Protein AF-A0A974RZT7-F1 (afdb_monomer_lite)

Sequence (118 aa):
MKRIIGIVVIIIVILASWALFKTDPTEMDLLYISSTNFEGETLTTDGSFSSGAIKYSGYDYEIEGDTMYVTIKNRLFIGKSGDFSIEIKDDKLRHVKKVLLQGKETSDTYQIWPYLEE

Structure (mmCIF, N/CA/C/O backbone):
data_AF-A0A974RZT7-F1
#
_entry.id   AF-A0A974RZT7-F1
#
loop_
_atom_site.group_PDB
_atom_site.id
_atom_site.type_symbol
_atom_site.label_atom_id
_atom_site.label_alt_id
_atom_site.label_comp_id
_atom_site.label_asym_id
_atom_site.label_entity_id
_atom_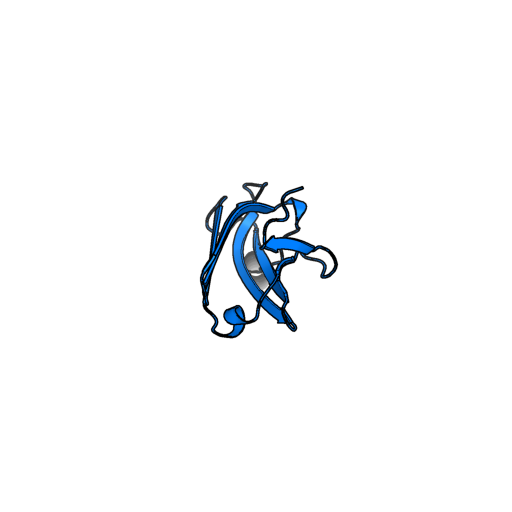site.label_seq_id
_atom_site.pdbx_PDB_ins_code
_atom_site.Cartn_x
_atom_site.Cartn_y
_atom_site.Cartn_z
_atom_site.occupancy
_atom_site.B_iso_or_equiv
_atom_site.auth_seq_id
_atom_site.auth_comp_id
_atom_site.auth_asym_id
_atom_site.auth_atom_id
_atom_site.pdbx_PDB_model_num
ATOM 1 N N . MET A 1 1 ? 18.172 -3.184 -46.986 1.00 63.16 1 MET A N 1
ATOM 2 C CA . MET A 1 1 ? 18.876 -2.800 -45.737 1.00 63.16 1 MET A CA 1
ATOM 3 C C . MET A 1 1 ? 18.213 -1.635 -45.005 1.00 63.16 1 MET A C 1
ATOM 5 O O . MET A 1 1 ? 17.703 -1.877 -43.924 1.00 63.16 1 MET A O 1
ATOM 9 N N . LYS A 1 2 ? 18.107 -0.418 -45.569 1.00 64.00 2 LYS A N 1
ATOM 10 C CA . LYS A 1 2 ? 17.516 0.750 -44.864 1.00 64.00 2 LYS A CA 1
ATOM 11 C C . LYS A 1 2 ? 16.084 0.532 -44.327 1.00 64.00 2 LYS A C 1
ATOM 13 O O . LYS A 1 2 ? 15.788 0.930 -43.210 1.00 64.00 2 LYS A O 1
ATOM 18 N N . ARG A 1 3 ? 15.223 -0.170 -45.080 1.00 74.12 3 ARG A N 1
ATOM 19 C CA . ARG A 1 3 ? 13.853 -0.525 -44.647 1.00 74.12 3 ARG A CA 1
ATOM 20 C C . ARG A 1 3 ? 13.820 -1.521 -43.478 1.00 74.12 3 ARG A C 1
ATOM 22 O O . ARG A 1 3 ? 12.951 -1.423 -42.629 1.00 74.12 3 ARG A O 1
ATOM 29 N N . ILE A 1 4 ? 14.787 -2.438 -43.419 1.00 81.50 4 ILE A N 1
ATOM 30 C CA . ILE A 1 4 ? 14.893 -3.445 -42.350 1.00 81.50 4 ILE A CA 1
ATOM 31 C C . ILE A 1 4 ? 15.360 -2.772 -41.056 1.00 81.50 4 ILE A C 1
ATOM 33 O O . ILE A 1 4 ? 14.777 -3.007 -40.008 1.00 81.50 4 ILE A O 1
ATOM 37 N N . ILE A 1 5 ? 16.339 -1.865 -41.144 1.00 83.38 5 ILE A N 1
ATOM 38 C CA . ILE A 1 5 ? 16.811 -1.075 -39.996 1.00 83.38 5 ILE A CA 1
ATOM 39 C C . ILE A 1 5 ? 15.665 -0.232 -39.417 1.00 83.38 5 ILE A C 1
ATOM 41 O O . ILE A 1 5 ? 15.466 -0.232 -38.208 1.00 83.38 5 ILE A O 1
ATOM 45 N N . GLY A 1 6 ? 14.863 0.418 -40.270 1.00 84.56 6 GLY A N 1
ATOM 46 C CA . GLY A 1 6 ? 13.691 1.178 -39.820 1.00 84.56 6 GLY A CA 1
ATO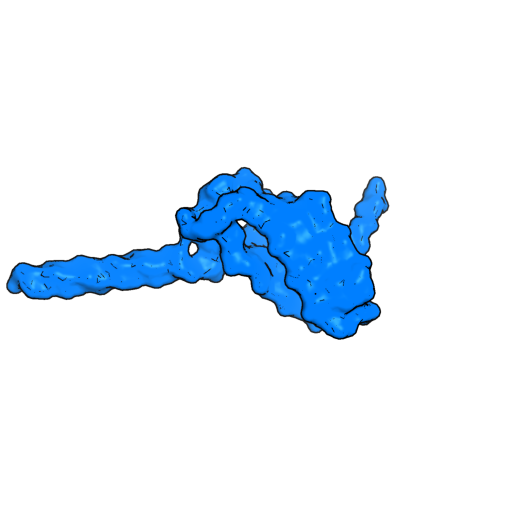M 47 C C . GLY A 1 6 ? 12.664 0.321 -39.069 1.00 84.56 6 GLY A C 1
ATOM 48 O O . GLY A 1 6 ? 12.194 0.724 -38.011 1.00 84.56 6 GLY A O 1
ATOM 49 N N . ILE A 1 7 ? 12.366 -0.883 -39.569 1.00 88.69 7 ILE A N 1
ATOM 50 C CA . ILE A 1 7 ? 11.442 -1.820 -38.907 1.00 88.69 7 ILE A CA 1
ATOM 51 C C . ILE A 1 7 ? 11.997 -2.278 -37.551 1.00 88.69 7 ILE A C 1
ATOM 53 O O . ILE A 1 7 ? 11.264 -2.287 -36.566 1.00 88.69 7 ILE A O 1
ATOM 57 N N . VAL A 1 8 ? 13.291 -2.604 -37.474 1.00 89.75 8 VAL A N 1
ATOM 58 C CA . VAL A 1 8 ? 13.939 -3.022 -36.218 1.00 89.75 8 VAL A CA 1
ATOM 59 C C . VAL A 1 8 ? 13.886 -1.909 -35.169 1.00 89.75 8 VAL A C 1
ATOM 61 O O . VAL A 1 8 ? 13.545 -2.176 -34.020 1.00 89.75 8 VAL A O 1
ATOM 64 N N . VAL A 1 9 ? 14.144 -0.655 -35.555 1.00 90.88 9 VAL A N 1
ATOM 65 C CA . VAL A 1 9 ? 14.057 0.492 -34.635 1.00 90.88 9 VAL A CA 1
ATOM 66 C C . VAL A 1 9 ? 12.631 0.681 -34.114 1.00 90.88 9 VAL A C 1
ATOM 68 O O . VAL A 1 9 ? 12.447 0.875 -32.917 1.00 90.88 9 VAL A O 1
ATOM 71 N N . ILE A 1 10 ? 11.616 0.564 -34.976 1.00 90.31 10 ILE A N 1
ATOM 72 C CA . ILE A 1 10 ? 10.208 0.674 -34.562 1.00 90.31 10 ILE A CA 1
ATOM 73 C C . ILE A 1 10 ? 9.844 -0.424 -33.556 1.00 90.31 10 ILE A C 1
ATOM 75 O O . ILE A 1 10 ? 9.221 -0.132 -32.538 1.00 90.31 10 ILE A O 1
ATOM 79 N N . ILE A 1 11 ? 10.268 -1.668 -33.796 1.00 90.44 11 ILE A N 1
ATOM 80 C CA . ILE A 1 11 ? 10.017 -2.782 -32.871 1.00 90.44 11 ILE A CA 1
ATOM 81 C C . ILE A 1 11 ? 10.667 -2.511 -31.508 1.00 90.44 11 ILE A C 1
ATOM 83 O O . ILE A 1 11 ? 10.016 -2.688 -30.482 1.00 90.44 11 ILE A O 1
ATOM 87 N N . ILE A 1 12 ? 11.910 -2.021 -31.483 1.00 89.19 12 ILE A N 1
ATOM 88 C CA . ILE A 1 12 ? 12.605 -1.672 -30.234 1.00 89.19 12 ILE A CA 1
ATOM 89 C C . ILE A 1 12 ? 11.856 -0.566 -29.477 1.00 89.19 12 ILE A C 1
ATOM 91 O O . ILE A 1 12 ? 11.676 -0.677 -28.268 1.00 89.19 12 ILE A O 1
ATOM 95 N N . VAL A 1 13 ? 11.371 0.469 -30.171 1.00 86.19 13 VAL A N 1
ATOM 96 C CA . VAL A 1 13 ? 10.606 1.566 -29.549 1.00 86.19 13 VAL A CA 1
ATOM 97 C C . VAL A 1 13 ? 9.279 1.070 -28.976 1.00 86.19 13 VAL A C 1
ATOM 99 O O . VAL A 1 13 ? 8.906 1.477 -27.878 1.00 86.19 13 VAL A O 1
ATOM 102 N N . ILE A 1 14 ? 8.578 0.173 -29.674 1.00 85.75 14 ILE A N 1
ATOM 103 C CA . ILE A 1 14 ? 7.320 -0.410 -29.187 1.00 85.75 14 ILE A CA 1
ATOM 104 C C . ILE A 1 14 ? 7.573 -1.269 -27.943 1.00 85.75 14 ILE A C 1
ATOM 106 O O . ILE A 1 14 ? 6.868 -1.116 -26.947 1.00 85.75 14 ILE A O 1
ATOM 110 N N . LEU A 1 15 ? 8.600 -2.124 -27.964 1.00 82.94 15 LEU A N 1
ATOM 111 C CA . LEU A 1 15 ? 8.956 -2.972 -26.821 1.00 82.94 15 LEU A CA 1
ATOM 112 C C . LEU A 1 15 ? 9.406 -2.148 -25.607 1.00 82.94 15 LEU A C 1
ATOM 114 O O . LEU A 1 15 ? 8.960 -2.409 -24.491 1.00 82.94 15 LEU A O 1
ATOM 118 N N . ALA A 1 16 ? 10.234 -1.122 -25.823 1.00 79.19 16 ALA A N 1
ATOM 119 C CA . ALA A 1 16 ? 10.654 -0.204 -24.768 1.00 79.19 16 ALA A CA 1
ATOM 120 C C . ALA A 1 16 ? 9.461 0.570 -24.189 1.00 79.19 16 ALA A C 1
ATOM 122 O O . ALA A 1 16 ? 9.354 0.721 -22.976 1.00 79.19 16 ALA A O 1
ATOM 123 N N . SER A 1 17 ? 8.531 1.005 -25.045 1.00 76.50 17 SER A N 1
ATOM 124 C CA . SER A 1 17 ? 7.310 1.688 -24.610 1.00 76.50 17 SER A CA 1
ATOM 125 C C . SER A 1 17 ? 6.451 0.772 -23.741 1.00 76.50 17 SER A C 1
ATOM 127 O O . SER A 1 17 ? 6.012 1.190 -22.678 1.00 76.50 17 SER A O 1
ATOM 129 N N . TRP A 1 18 ? 6.256 -0.490 -24.139 1.00 73.75 18 TRP A N 1
ATOM 130 C CA . TRP A 1 18 ? 5.456 -1.450 -23.371 1.00 73.75 18 TRP A CA 1
ATOM 131 C C . TRP A 1 18 ? 6.032 -1.708 -21.971 1.00 73.75 18 TRP A C 1
ATOM 133 O O . TRP A 1 18 ? 5.287 -1.733 -20.994 1.00 73.75 18 TRP A O 1
ATOM 143 N N . ALA A 1 19 ? 7.360 -1.804 -21.855 1.00 69.00 19 ALA A N 1
ATOM 144 C CA . ALA A 1 19 ? 8.039 -1.964 -20.569 1.00 69.00 19 ALA A CA 1
ATOM 145 C C . ALA A 1 19 ? 7.819 -0.772 -19.615 1.00 69.00 19 ALA A C 1
ATOM 147 O O . ALA A 1 19 ? 7.724 -0.971 -18.407 1.00 69.00 19 ALA A O 1
ATOM 148 N N . LEU A 1 20 ? 7.684 0.452 -20.140 1.00 66.81 20 LEU A N 1
ATOM 149 C CA . LEU A 1 20 ? 7.456 1.662 -19.338 1.00 66.81 20 LEU A CA 1
ATOM 150 C C . LEU A 1 20 ? 6.021 1.793 -18.800 1.00 66.81 20 LEU A C 1
ATOM 152 O O . LEU A 1 20 ? 5.787 2.567 -17.873 1.00 66.81 20 LEU A O 1
ATOM 156 N N . PHE A 1 21 ? 5.057 1.057 -19.365 1.00 69.38 21 PHE A N 1
ATOM 157 C CA . PHE A 1 21 ? 3.663 1.059 -18.901 1.00 69.38 21 PHE A CA 1
ATOM 158 C C . PHE A 1 21 ? 3.340 -0.069 -17.918 1.00 69.38 21 PHE A C 1
ATOM 160 O O . PHE A 1 21 ? 2.216 -0.125 -17.417 1.00 69.38 21 PHE A O 1
ATOM 167 N N . LYS A 1 22 ? 4.295 -0.958 -17.627 1.00 75.62 22 LYS A N 1
ATOM 168 C CA . LYS A 1 22 ? 4.088 -2.028 -16.655 1.00 75.62 22 LYS A CA 1
ATOM 169 C C . LYS A 1 22 ? 3.960 -1.432 -15.252 1.00 75.62 22 LYS A C 1
ATOM 171 O O . LYS A 1 22 ? 4.783 -0.619 -14.835 1.00 75.62 22 LYS A O 1
ATOM 176 N N . THR A 1 23 ? 2.913 -1.840 -14.545 1.00 81.81 23 THR A N 1
ATOM 177 C CA . THR A 1 23 ? 2.724 -1.531 -13.128 1.00 81.81 23 THR A CA 1
ATOM 178 C C . THR A 1 23 ? 3.103 -2.748 -12.311 1.00 81.81 23 THR A C 1
ATOM 180 O O . THR A 1 23 ? 2.608 -3.838 -12.605 1.00 81.81 23 THR A O 1
ATOM 183 N N . ASP A 1 24 ? 3.923 -2.566 -11.287 1.00 85.38 24 ASP A N 1
ATOM 184 C CA . ASP A 1 24 ? 4.356 -3.646 -10.407 1.00 85.38 24 ASP A CA 1
ATOM 185 C C . ASP A 1 24 ? 3.938 -3.346 -8.958 1.00 85.38 24 ASP A C 1
ATOM 187 O O . ASP A 1 24 ? 3.906 -2.176 -8.560 1.00 85.38 24 ASP A O 1
ATOM 191 N N . PRO A 1 25 ? 3.592 -4.372 -8.158 1.00 88.00 25 PRO A N 1
ATOM 192 C CA . PRO A 1 25 ? 3.455 -4.220 -6.716 1.00 88.00 25 PRO A CA 1
ATOM 193 C C . PRO A 1 25 ? 4.710 -3.598 -6.102 1.00 88.00 25 PRO A C 1
ATOM 195 O O . PRO A 1 25 ? 5.836 -3.882 -6.521 1.00 88.00 25 PRO A O 1
ATOM 198 N N . THR A 1 26 ? 4.510 -2.743 -5.108 1.00 88.06 26 THR A N 1
ATOM 199 C CA . THR A 1 26 ? 5.603 -2.057 -4.416 1.00 88.06 26 THR A CA 1
ATOM 200 C C . THR A 1 26 ? 6.156 -2.925 -3.296 1.00 88.06 26 THR A C 1
ATOM 202 O O . THR A 1 26 ? 5.413 -3.639 -2.630 1.00 88.06 26 THR A O 1
ATOM 205 N N . GLU A 1 27 ? 7.470 -2.864 -3.102 1.00 89.00 27 GLU A N 1
ATOM 206 C CA . GLU A 1 27 ? 8.135 -3.428 -1.926 1.00 89.00 27 GLU A CA 1
ATOM 207 C C . GLU A 1 27 ? 7.746 -2.619 -0.676 1.00 89.00 27 GLU A C 1
ATOM 209 O O . GLU A 1 27 ? 7.620 -1.392 -0.737 1.00 89.00 27 GLU A O 1
ATOM 214 N N . MET A 1 28 ? 7.482 -3.301 0.440 1.00 89.00 28 MET A N 1
ATOM 215 C CA . MET A 1 28 ? 6.916 -2.676 1.642 1.00 89.00 28 MET A CA 1
ATOM 216 C C . MET A 1 28 ? 7.839 -1.622 2.262 1.00 89.00 28 MET A C 1
ATOM 218 O O . MET A 1 28 ? 7.382 -0.580 2.722 1.00 89.00 28 MET A O 1
ATOM 222 N N . ASP A 1 29 ? 9.148 -1.863 2.227 1.00 88.31 29 ASP A N 1
ATOM 223 C CA . ASP A 1 29 ? 10.198 -0.973 2.735 1.00 88.31 29 ASP A CA 1
ATOM 224 C C . ASP A 1 29 ? 10.291 0.365 1.980 1.00 88.31 29 ASP A C 1
ATOM 226 O O . ASP A 1 29 ? 10.893 1.330 2.461 1.00 88.31 29 ASP A O 1
ATOM 230 N N . LEU A 1 30 ? 9.670 0.446 0.803 1.00 87.56 30 LEU A N 1
ATOM 231 C CA . LEU A 1 30 ? 9.603 1.658 -0.001 1.00 87.56 30 LEU A CA 1
ATOM 232 C C . LEU A 1 30 ? 8.361 2.501 0.291 1.00 87.56 30 LEU A C 1
ATOM 234 O O . LEU A 1 30 ? 8.238 3.582 -0.286 1.00 87.56 30 LEU A O 1
ATOM 238 N N . LEU A 1 31 ? 7.457 2.039 1.157 1.00 89.62 31 LEU A N 1
ATOM 239 C CA . LEU A 1 31 ? 6.199 2.705 1.479 1.00 89.62 31 LEU A CA 1
ATOM 240 C C . LEU A 1 31 ? 6.249 3.329 2.874 1.00 89.62 31 LEU A C 1
ATOM 242 O O . LEU A 1 31 ? 6.662 2.711 3.851 1.00 89.62 31 LEU A O 1
ATOM 246 N N . TYR A 1 32 ? 5.766 4.561 2.972 1.00 90.19 32 TYR A N 1
ATOM 247 C CA . TYR A 1 32 ? 5.509 5.239 4.232 1.00 90.19 32 TYR A CA 1
ATOM 248 C C . TYR A 1 32 ? 4.028 5.597 4.311 1.00 90.19 32 TYR A C 1
ATOM 250 O O . TYR A 1 32 ? 3.516 6.293 3.437 1.00 90.19 32 TYR A O 1
ATOM 258 N N . ILE A 1 33 ? 3.336 5.123 5.346 1.00 92.00 33 ILE A N 1
ATOM 259 C CA . ILE A 1 33 ? 1.920 5.426 5.575 1.00 92.00 33 ILE A CA 1
ATOM 260 C C . ILE A 1 33 ? 1.829 6.609 6.530 1.00 92.00 33 ILE A C 1
ATOM 262 O O . ILE A 1 33 ? 2.306 6.531 7.660 1.00 92.00 33 ILE A O 1
ATOM 266 N N . SER A 1 34 ? 1.229 7.709 6.076 1.00 92.00 34 SER A N 1
ATOM 267 C CA . SER A 1 34 ? 1.053 8.911 6.897 1.00 92.00 34 SER A CA 1
ATOM 268 C C . SER A 1 34 ? -0.246 8.879 7.690 1.00 92.00 34 SER A C 1
ATOM 270 O O . SER A 1 34 ? -0.295 9.349 8.824 1.00 92.00 34 SER A O 1
ATOM 272 N N . SER A 1 35 ? -1.307 8.346 7.090 1.00 92.75 35 SER A N 1
ATOM 273 C CA . SER A 1 35 ? -2.633 8.291 7.698 1.00 92.75 35 SER A CA 1
ATOM 274 C C . SER A 1 35 ? -3.434 7.137 7.129 1.00 92.75 35 SER A C 1
ATOM 276 O O . SER A 1 35 ? -3.341 6.797 5.952 1.00 92.75 35 SER A O 1
ATOM 278 N N . THR A 1 36 ? -4.247 6.525 7.980 1.00 93.56 36 THR A N 1
ATOM 279 C CA . THR A 1 36 ? -5.283 5.583 7.570 1.00 93.56 36 THR A CA 1
ATOM 280 C C . THR A 1 36 ? -6.527 5.869 8.392 1.00 93.56 36 THR A C 1
ATOM 282 O O . THR A 1 36 ? -6.477 5.860 9.620 1.00 93.56 36 THR A O 1
ATOM 285 N N . ASN A 1 37 ? -7.628 6.154 7.708 1.00 93.25 37 ASN A N 1
ATOM 286 C CA . ASN A 1 37 ? -8.934 6.380 8.300 1.00 93.25 37 ASN A CA 1
ATOM 287 C C . ASN A 1 37 ? -9.922 5.341 7.771 1.00 93.25 37 ASN A C 1
ATOM 289 O O . ASN A 1 37 ? -9.955 5.066 6.573 1.00 93.25 37 ASN A O 1
ATOM 293 N N . PHE A 1 38 ? -10.732 4.788 8.665 1.00 91.12 38 PHE A N 1
ATOM 294 C CA . PHE A 1 38 ? -11.732 3.784 8.336 1.00 91.12 38 PHE A CA 1
ATOM 295 C C . PHE A 1 38 ? -13.079 4.238 8.894 1.00 91.12 38 PHE A C 1
ATOM 297 O O . PHE A 1 38 ? -13.306 4.204 10.104 1.00 91.12 38 PHE A O 1
ATOM 304 N N . GLU A 1 39 ? -13.983 4.651 8.010 1.00 90.62 39 GLU A N 1
ATOM 305 C CA . GLU A 1 39 ? -15.302 5.171 8.367 1.00 90.62 39 GLU A CA 1
ATOM 306 C C . GLU A 1 39 ? -16.397 4.408 7.619 1.00 90.62 39 GLU A C 1
ATOM 308 O O . GLU A 1 39 ? -16.679 4.654 6.446 1.00 90.62 39 GLU A O 1
ATOM 313 N N . GLY A 1 40 ? -17.041 3.470 8.318 1.00 87.06 40 GLY A N 1
ATOM 314 C CA . GLY A 1 40 ? -18.173 2.703 7.797 1.00 87.06 40 GLY A CA 1
ATOM 315 C C . GLY A 1 40 ? -17.806 1.835 6.592 1.00 87.06 40 GLY A C 1
ATOM 316 O O . GLY A 1 40 ? -17.324 0.720 6.755 1.00 87.06 40 GLY A O 1
ATOM 317 N N . GLU A 1 41 ? -18.081 2.345 5.394 1.00 93.69 41 GLU A N 1
ATOM 318 C CA . GLU A 1 41 ? -17.837 1.689 4.099 1.00 93.69 41 GLU A CA 1
ATOM 319 C C . GLU A 1 41 ? -16.716 2.370 3.307 1.00 93.69 41 GLU A C 1
ATOM 321 O O . GLU A 1 41 ? -16.603 2.181 2.099 1.00 93.69 41 GLU A O 1
ATOM 326 N N . THR A 1 42 ? -15.937 3.242 3.949 1.00 95.06 42 THR A N 1
ATOM 327 C CA . THR A 1 42 ? -14.853 3.982 3.301 1.00 95.06 42 THR A CA 1
ATOM 328 C C . THR A 1 42 ? -13.550 3.788 4.059 1.00 95.06 42 THR A C 1
ATOM 330 O O . THR A 1 42 ? -13.460 4.091 5.249 1.00 95.06 42 THR A O 1
ATOM 333 N N . LEU A 1 43 ? -12.534 3.312 3.346 1.00 95.31 43 LEU A N 1
ATOM 334 C CA . LEU A 1 43 ? -11.142 3.325 3.777 1.00 95.31 43 LEU A CA 1
ATOM 335 C C . LEU A 1 43 ? -10.417 4.427 3.008 1.00 95.31 43 LEU A C 1
ATOM 337 O O . LEU A 1 43 ? -10.397 4.409 1.775 1.00 95.31 43 LEU A O 1
ATOM 341 N N . THR A 1 44 ? -9.783 5.339 3.737 1.00 95.88 44 THR A N 1
ATOM 342 C CA . THR A 1 44 ? -8.889 6.346 3.169 1.00 95.88 44 THR A CA 1
ATOM 343 C C . THR A 1 44 ? -7.489 6.145 3.722 1.00 95.88 44 THR A C 1
ATOM 345 O O . THR A 1 44 ? -7.298 6.149 4.937 1.00 95.88 44 THR A O 1
ATOM 348 N N . THR A 1 45 ? -6.505 5.994 2.842 1.00 94.88 45 THR A N 1
ATOM 349 C CA . THR A 1 45 ? -5.098 5.835 3.222 1.00 94.88 45 THR A CA 1
ATOM 350 C C . THR A 1 45 ? -4.238 6.788 2.415 1.00 94.88 45 THR A C 1
ATOM 352 O O . THR A 1 45 ? -4.268 6.773 1.184 1.00 94.88 45 THR A O 1
ATOM 355 N N . ASP A 1 46 ? -3.429 7.575 3.116 1.00 94.56 46 ASP A N 1
ATOM 356 C CA . ASP A 1 46 ? -2.434 8.449 2.513 1.00 94.56 46 ASP A CA 1
ATOM 357 C C . ASP A 1 46 ? -1.036 7.978 2.890 1.00 94.56 46 ASP A C 1
ATOM 359 O O . ASP A 1 46 ? -0.788 7.437 3.976 1.00 94.56 46 ASP A O 1
ATOM 363 N N . GLY A 1 47 ? -0.108 8.195 1.973 1.00 92.44 47 GLY A N 1
ATOM 364 C CA . GLY A 1 47 ? 1.276 7.833 2.180 1.00 92.44 47 GLY A CA 1
ATOM 365 C C . GLY A 1 47 ? 2.173 8.339 1.072 1.00 92.44 47 GLY A C 1
ATOM 366 O O . GLY A 1 47 ? 1.758 9.083 0.182 1.00 92.44 47 GLY A O 1
ATOM 367 N N . SER A 1 48 ? 3.427 7.926 1.136 1.00 91.56 48 SER A N 1
ATOM 368 C CA . SER A 1 48 ? 4.445 8.306 0.175 1.00 91.56 48 SER A CA 1
ATOM 369 C C . SER A 1 48 ? 5.431 7.177 -0.089 1.00 91.56 48 SER A C 1
ATOM 371 O O . SER A 1 48 ? 5.504 6.188 0.643 1.00 91.56 48 SER A O 1
ATOM 373 N N . PHE A 1 49 ? 6.179 7.312 -1.180 1.00 89.75 49 PHE A N 1
ATOM 374 C CA . PHE A 1 49 ? 7.296 6.433 -1.492 1.00 89.75 49 PHE A CA 1
ATOM 375 C C . PHE A 1 49 ? 8.590 7.016 -0.927 1.00 89.75 49 PHE A C 1
ATOM 377 O O . PHE A 1 49 ? 8.862 8.207 -1.088 1.00 89.75 49 PHE A O 1
ATOM 384 N N . SER A 1 50 ? 9.446 6.169 -0.356 1.00 86.44 50 SER A N 1
ATOM 385 C CA . SER A 1 50 ? 10.768 6.574 0.146 1.00 86.44 50 SER A CA 1
ATOM 386 C C . SER A 1 50 ? 11.712 7.047 -0.972 1.00 86.44 50 SER A C 1
ATOM 388 O O . SER A 1 50 ? 12.654 7.803 -0.727 1.00 86.44 50 SER A O 1
ATOM 390 N N . SER A 1 51 ? 11.447 6.641 -2.221 1.00 81.69 51 SER A N 1
ATOM 391 C CA . SER A 1 51 ? 12.236 6.992 -3.401 1.00 81.69 51 SER A CA 1
ATOM 392 C C . SER A 1 51 ? 11.455 7.853 -4.391 1.00 81.69 51 SER A C 1
ATOM 394 O O . SER A 1 51 ? 10.442 7.439 -4.953 1.00 81.69 51 SER A O 1
ATOM 396 N N . GLY A 1 52 ? 12.003 9.026 -4.723 1.00 75.12 52 GLY A N 1
ATOM 397 C CA . GLY A 1 52 ? 11.423 9.934 -5.719 1.00 75.12 52 GLY A CA 1
ATOM 398 C C . GLY A 1 52 ? 11.422 9.400 -7.161 1.00 75.12 52 GLY A C 1
ATOM 399 O O . GLY A 1 52 ? 10.733 9.964 -8.020 1.00 75.12 52 GLY A O 1
ATOM 400 N N . ALA A 1 53 ? 12.169 8.325 -7.443 1.00 76.69 53 ALA A N 1
ATOM 401 C CA . ALA A 1 53 ? 12.170 7.651 -8.745 1.00 76.69 53 ALA A CA 1
ATOM 402 C C . ALA A 1 53 ? 10.919 6.781 -8.962 1.00 76.69 53 ALA A C 1
ATOM 404 O O . ALA A 1 53 ? 10.547 6.512 -10.108 1.00 76.69 53 ALA A O 1
ATOM 405 N N . ILE A 1 54 ? 10.263 6.381 -7.871 1.00 83.44 54 ILE A N 1
ATOM 406 C CA . ILE A 1 54 ? 9.071 5.540 -7.873 1.00 83.44 54 ILE A CA 1
ATOM 407 C C . ILE A 1 54 ? 7.842 6.439 -7.954 1.00 83.44 54 ILE A C 1
ATOM 409 O O . ILE A 1 54 ? 7.753 7.471 -7.284 1.00 83.44 54 ILE A O 1
ATOM 413 N N . LYS A 1 55 ? 6.910 6.084 -8.839 1.00 84.38 55 LYS A N 1
ATOM 414 C CA . LYS A 1 55 ? 5.669 6.831 -9.041 1.00 84.38 55 LYS A CA 1
ATOM 415 C C . LYS A 1 55 ? 4.483 5.952 -8.701 1.00 84.38 55 LYS A C 1
ATOM 417 O O . LYS A 1 55 ? 4.426 4.797 -9.125 1.00 84.38 55 LYS A O 1
ATOM 422 N N . TYR A 1 56 ? 3.514 6.540 -8.010 1.00 88.69 56 TYR A N 1
ATOM 423 C CA . TYR A 1 56 ? 2.234 5.902 -7.763 1.00 88.69 56 TYR A CA 1
ATOM 424 C C . TYR A 1 56 ? 1.541 5.559 -9.086 1.00 88.69 56 TYR A C 1
ATOM 426 O O . TYR A 1 56 ? 1.463 6.397 -9.995 1.00 88.69 56 TYR A O 1
ATOM 434 N N . SER A 1 57 ? 1.027 4.334 -9.188 1.00 88.94 57 SER A N 1
ATOM 435 C CA . SER A 1 57 ? 0.314 3.864 -10.375 1.00 88.94 57 SER A CA 1
ATOM 436 C C . SER A 1 57 ? -1.036 3.207 -10.081 1.00 88.94 57 SER A C 1
ATOM 438 O O . SER A 1 57 ? -1.641 2.652 -10.999 1.00 88.94 57 SER A O 1
ATOM 440 N N . GLY A 1 58 ? -1.521 3.296 -8.843 1.00 90.50 58 GLY A N 1
ATOM 441 C CA . GLY A 1 58 ? -2.807 2.750 -8.416 1.00 90.50 58 GLY A CA 1
ATOM 442 C C . GLY A 1 58 ? -2.667 1.762 -7.265 1.00 90.50 58 GLY A C 1
ATOM 443 O O . GLY A 1 58 ? -1.595 1.608 -6.680 1.00 90.50 58 GLY A O 1
ATOM 444 N N . TYR A 1 59 ? -3.762 1.078 -6.968 1.00 93.19 59 TYR A N 1
ATOM 445 C CA . TYR A 1 59 ? -3.838 0.049 -5.943 1.00 93.19 59 TYR A CA 1
ATOM 446 C C . TYR A 1 59 ? -4.731 -1.097 -6.418 1.00 93.19 59 TYR A C 1
ATOM 448 O O . TYR A 1 59 ? -5.572 -0.897 -7.295 1.00 93.19 59 TYR A O 1
ATOM 456 N N . ASP A 1 60 ? -4.553 -2.263 -5.809 1.00 94.94 60 ASP A N 1
ATOM 457 C CA . ASP A 1 60 ? -5.551 -3.333 -5.773 1.00 94.94 60 ASP A CA 1
ATOM 458 C C . ASP A 1 60 ? -5.964 -3.577 -4.321 1.00 94.94 60 ASP A C 1
ATOM 460 O O . ASP A 1 60 ? -5.232 -3.217 -3.393 1.00 94.94 60 ASP A O 1
ATOM 464 N N . TYR A 1 61 ? -7.119 -4.209 -4.127 1.00 95.88 61 TYR A N 1
ATOM 465 C CA . TYR A 1 61 ? -7.488 -4.752 -2.830 1.00 95.88 61 TYR A CA 1
ATOM 466 C C . TYR A 1 61 ? -8.252 -6.066 -2.958 1.00 95.88 61 TYR A C 1
ATOM 468 O O . TYR A 1 61 ? -8.936 -6.314 -3.953 1.00 95.88 61 TYR A O 1
ATOM 476 N N . GLU A 1 62 ? -8.158 -6.875 -1.912 1.00 95.94 62 GLU A N 1
ATOM 477 C CA . GLU A 1 62 ? -8.908 -8.113 -1.736 1.00 95.94 62 GLU A CA 1
ATOM 478 C C . GLU A 1 62 ? -9.425 -8.192 -0.297 1.00 95.94 62 GLU A C 1
ATOM 480 O O . GLU A 1 62 ? -8.789 -7.693 0.630 1.00 95.94 62 GLU A O 1
ATOM 485 N N . ILE A 1 63 ? -10.607 -8.778 -0.102 1.00 95.31 63 ILE A N 1
ATOM 486 C CA . ILE A 1 63 ? -11.189 -8.999 1.226 1.00 95.31 63 ILE A CA 1
ATOM 487 C C . ILE A 1 63 ? -11.351 -10.502 1.417 1.00 95.31 63 ILE A C 1
ATOM 489 O O . ILE A 1 63 ? -12.182 -11.128 0.754 1.00 95.31 63 ILE A O 1
ATOM 493 N N . GLU A 1 64 ? -10.595 -11.060 2.358 1.00 95.12 64 GLU A N 1
ATOM 494 C CA . GLU A 1 64 ? -10.690 -12.454 2.777 1.00 95.12 64 GLU A CA 1
ATOM 495 C C . GLU A 1 64 ? -11.199 -12.518 4.222 1.00 95.12 64 GLU A C 1
ATOM 497 O O . GLU A 1 64 ? -10.509 -12.164 5.181 1.00 95.12 64 GLU A O 1
ATOM 502 N N . GLY A 1 65 ? -12.446 -12.960 4.395 1.00 93.69 65 GLY A N 1
ATOM 503 C CA . GLY A 1 65 ? -13.079 -13.008 5.712 1.00 93.69 65 GLY A CA 1
ATOM 504 C C . GLY A 1 65 ? -13.269 -11.611 6.308 1.00 93.69 65 GLY A C 1
ATOM 505 O O . GLY A 1 65 ? -14.035 -10.813 5.773 1.00 93.69 65 GLY A O 1
ATOM 506 N N . ASP A 1 66 ? -12.606 -11.338 7.433 1.00 95.06 66 ASP A N 1
ATOM 507 C CA . ASP A 1 66 ? -12.615 -10.039 8.120 1.00 95.06 66 ASP A CA 1
ATOM 508 C C . ASP A 1 66 ? -11.332 -9.222 7.892 1.00 95.06 66 ASP A C 1
ATOM 510 O O . ASP A 1 66 ? -11.139 -8.180 8.527 1.00 95.06 66 ASP A O 1
ATOM 514 N N . THR A 1 67 ? -10.462 -9.676 6.986 1.00 96.06 67 THR A N 1
ATOM 515 C CA . THR A 1 67 ? -9.194 -9.021 6.670 1.00 96.06 67 THR A CA 1
ATOM 516 C C . THR A 1 67 ? -9.207 -8.491 5.243 1.00 96.06 67 THR A C 1
ATOM 518 O O . THR A 1 67 ? -9.541 -9.198 4.295 1.00 96.06 67 THR A O 1
ATOM 521 N N . MET A 1 68 ? -8.835 -7.225 5.095 1.00 95.81 68 MET A N 1
ATOM 522 C CA . MET A 1 68 ? -8.620 -6.577 3.810 1.00 95.81 68 MET A CA 1
ATOM 523 C C . MET A 1 68 ? -7.125 -6.483 3.528 1.00 95.81 68 MET A C 1
ATOM 525 O O . MET A 1 68 ? -6.363 -6.032 4.380 1.00 95.81 68 MET A O 1
ATOM 529 N N . TYR A 1 69 ? -6.730 -6.850 2.319 1.00 96.25 69 TYR A N 1
ATOM 530 C CA . TYR A 1 69 ? -5.380 -6.719 1.795 1.00 96.25 69 TYR A CA 1
ATOM 531 C C . TYR A 1 69 ? -5.368 -5.601 0.760 1.00 96.25 69 TYR A C 1
ATOM 533 O O . TYR A 1 69 ? -6.215 -5.578 -0.128 1.00 96.25 69 TYR A O 1
ATOM 541 N N . VAL A 1 70 ? -4.433 -4.664 0.880 1.00 95.94 70 VAL A N 1
ATOM 542 C CA . VAL A 1 70 ? -4.275 -3.523 -0.026 1.00 95.94 70 VAL A CA 1
ATOM 543 C C . VAL A 1 70 ? -2.875 -3.557 -0.615 1.00 95.94 70 VAL A C 1
ATOM 545 O O . VAL A 1 70 ? -1.888 -3.479 0.114 1.00 95.94 70 VAL A O 1
ATOM 548 N N . THR A 1 71 ? -2.774 -3.623 -1.939 1.00 95.31 71 THR A N 1
ATOM 549 C CA . THR A 1 71 ? -1.490 -3.639 -2.648 1.00 95.31 71 THR A CA 1
ATOM 550 C C . THR A 1 71 ? -1.285 -2.332 -3.392 1.00 95.31 71 THR A C 1
ATOM 552 O O . THR A 1 71 ? -2.074 -1.978 -4.268 1.00 95.31 71 THR A O 1
ATOM 555 N N . ILE A 1 72 ? -0.189 -1.630 -3.098 1.00 92.75 72 ILE A N 1
ATOM 556 C CA . ILE A 1 72 ? 0.176 -0.397 -3.804 1.00 92.75 72 ILE A CA 1
ATOM 557 C C . ILE A 1 72 ? 0.970 -0.736 -5.054 1.00 92.75 72 ILE A C 1
ATOM 559 O O . ILE A 1 72 ? 2.025 -1.370 -4.983 1.00 92.75 72 ILE A O 1
ATOM 563 N N . LYS A 1 73 ? 0.507 -0.259 -6.207 1.00 91.19 73 LYS A N 1
ATOM 564 C CA . LYS A 1 73 ? 1.207 -0.416 -7.478 1.00 91.19 73 LYS A CA 1
ATOM 565 C C . LYS A 1 73 ? 2.045 0.807 -7.787 1.00 91.19 73 LYS A C 1
ATOM 567 O O . LYS A 1 73 ? 1.590 1.950 -7.685 1.00 91.19 73 LYS A O 1
ATOM 572 N N . ASN A 1 74 ? 3.250 0.554 -8.267 1.00 87.56 74 ASN A N 1
ATOM 573 C CA . ASN A 1 74 ? 4.141 1.577 -8.767 1.00 87.56 74 ASN A CA 1
ATOM 574 C C . ASN A 1 74 ? 4.479 1.375 -10.243 1.00 87.56 74 ASN A C 1
ATOM 576 O O . ASN A 1 74 ? 4.179 0.349 -10.856 1.00 87.56 74 ASN A O 1
ATOM 580 N N . ARG A 1 75 ? 5.107 2.404 -10.805 1.00 84.12 75 ARG A N 1
ATOM 581 C CA . ARG A 1 75 ? 5.820 2.344 -12.077 1.00 84.12 75 ARG A CA 1
ATOM 582 C C . ARG A 1 75 ? 7.051 3.241 -12.022 1.00 84.12 75 ARG A C 1
ATOM 584 O O . ARG A 1 75 ? 7.105 4.212 -11.261 1.00 84.12 75 ARG A O 1
ATOM 591 N N . LEU A 1 76 ? 8.026 2.936 -12.867 1.00 75.69 76 LEU A N 1
ATOM 592 C CA . LEU A 1 76 ? 9.248 3.722 -12.998 1.00 75.69 76 LEU A CA 1
ATOM 593 C C . LEU A 1 76 ? 9.038 4.914 -13.949 1.00 75.69 76 LEU A C 1
ATOM 595 O O . LEU A 1 76 ? 8.422 4.788 -15.006 1.00 75.69 76 LEU A O 1
ATOM 599 N N . PHE A 1 77 ? 9.588 6.074 -13.579 1.00 66.62 77 PHE A N 1
ATOM 600 C CA . PHE A 1 77 ? 9.751 7.290 -14.401 1.00 66.62 77 PHE A CA 1
ATOM 601 C C . PHE A 1 77 ? 8.494 8.051 -14.871 1.00 66.62 77 PHE A C 1
ATOM 603 O O . PHE A 1 77 ? 8.602 9.246 -15.142 1.00 66.62 77 PHE A O 1
ATOM 610 N N . ILE A 1 78 ? 7.309 7.441 -14.939 1.00 66.50 78 ILE A N 1
ATOM 611 C CA . ILE A 1 78 ? 6.084 8.083 -15.455 1.00 66.50 78 ILE A CA 1
ATOM 612 C C . ILE A 1 78 ? 5.051 8.196 -14.321 1.00 66.50 78 ILE A C 1
ATOM 614 O O . ILE A 1 78 ? 4.806 7.224 -13.626 1.00 66.50 78 ILE A O 1
ATOM 618 N N . GLY A 1 79 ? 4.418 9.357 -14.100 1.00 62.16 79 GLY A N 1
ATOM 619 C CA . GLY A 1 79 ? 3.339 9.529 -13.103 1.00 62.16 79 GLY A CA 1
ATOM 620 C C . GLY A 1 79 ? 3.553 10.634 -12.066 1.00 62.16 79 GLY A C 1
ATOM 621 O O . GLY A 1 79 ? 4.563 11.336 -12.097 1.00 62.16 79 GLY A O 1
ATOM 622 N N . LYS A 1 80 ? 2.574 10.808 -11.161 1.00 59.75 80 LYS A N 1
ATOM 623 C CA . LYS A 1 80 ? 2.663 11.778 -10.056 1.00 59.75 80 LYS A CA 1
ATOM 624 C C . LYS A 1 80 ? 3.692 11.286 -9.033 1.00 59.75 80 LYS A C 1
ATOM 626 O O . LYS A 1 80 ? 3.755 10.098 -8.726 1.00 59.75 80 LYS A O 1
ATOM 631 N N . SER A 1 81 ? 4.565 12.187 -8.600 1.00 65.19 81 SER A N 1
ATOM 632 C CA . SER A 1 81 ? 5.665 11.900 -7.680 1.00 65.19 81 SER A CA 1
ATOM 633 C C . SER A 1 81 ? 5.226 11.869 -6.225 1.00 65.19 81 SER A C 1
ATOM 635 O O . SER A 1 81 ? 4.402 12.691 -5.836 1.00 65.19 81 SER A O 1
ATOM 637 N N . GLY A 1 82 ? 5.918 11.040 -5.440 1.00 71.81 82 GLY A N 1
ATOM 638 C CA . GLY A 1 82 ? 6.054 11.178 -3.991 1.00 71.81 82 GLY A CA 1
ATOM 639 C C . GLY A 1 82 ? 4.900 10.570 -3.226 1.00 71.81 82 GLY A C 1
ATOM 640 O O . GLY A 1 82 ? 5.096 9.557 -2.569 1.00 71.81 82 GLY A O 1
ATOM 641 N N . ASP A 1 83 ? 3.711 11.133 -3.395 1.00 87.12 83 ASP A N 1
ATOM 642 C CA . ASP A 1 83 ? 2.590 10.863 -2.504 1.00 87.12 83 ASP A CA 1
ATOM 643 C C . ASP A 1 83 ? 1.480 10.100 -3.225 1.00 87.12 83 ASP A C 1
ATOM 645 O O . ASP A 1 83 ? 1.244 10.261 -4.431 1.00 87.12 83 ASP A O 1
ATOM 649 N N . PHE A 1 84 ? 0.780 9.271 -2.466 1.00 90.00 84 PHE A N 1
ATOM 650 C CA . PHE A 1 84 ? -0.437 8.608 -2.889 1.00 90.00 84 PHE A CA 1
ATOM 651 C C . PHE A 1 84 ? -1.547 8.869 -1.878 1.00 90.00 84 PHE A C 1
ATOM 653 O O . PHE A 1 84 ? -1.313 9.007 -0.681 1.00 90.00 84 PHE A O 1
ATOM 660 N N . SER A 1 85 ? -2.765 8.922 -2.402 1.00 92.69 85 SER A N 1
ATOM 661 C CA . SER A 1 85 ? -3.991 8.979 -1.622 1.00 92.69 85 SER A CA 1
ATOM 662 C C . SER A 1 85 ? -4.945 7.964 -2.229 1.00 92.69 85 SER A C 1
ATOM 664 O O . SER A 1 85 ? -5.150 7.930 -3.451 1.00 92.69 85 SER A O 1
ATOM 666 N N . ILE A 1 86 ? -5.428 7.070 -1.382 1.00 93.94 86 ILE A N 1
ATOM 667 C CA . ILE A 1 86 ? -6.264 5.935 -1.738 1.00 93.94 86 ILE A CA 1
ATOM 668 C C . ILE A 1 86 ? -7.579 6.118 -1.018 1.00 93.94 86 ILE A C 1
ATOM 670 O O . ILE A 1 86 ? -7.603 6.323 0.189 1.00 93.94 86 ILE A O 1
ATOM 674 N N . GLU A 1 87 ? -8.661 5.999 -1.768 1.00 96.12 87 GLU A N 1
ATOM 675 C CA . GLU A 1 87 ? -10.014 5.973 -1.242 1.00 96.12 87 GLU A CA 1
ATOM 676 C C . GLU A 1 87 ? -10.686 4.723 -1.804 1.00 96.12 87 GLU A C 1
ATOM 678 O O . GLU A 1 87 ? -10.790 4.564 -3.027 1.00 96.12 87 GLU A O 1
ATOM 683 N N . ILE A 1 88 ? -11.087 3.818 -0.915 1.00 95.62 88 ILE A N 1
ATOM 684 C CA . ILE A 1 88 ? -11.779 2.573 -1.247 1.00 95.62 88 ILE A CA 1
ATOM 685 C C . ILE A 1 88 ? -13.163 2.638 -0.626 1.00 95.62 88 ILE A C 1
ATOM 687 O O . ILE A 1 88 ? -13.297 2.799 0.585 1.00 95.62 88 ILE A O 1
ATOM 691 N N . LYS A 1 89 ? -14.182 2.501 -1.474 1.00 95.75 89 LYS A N 1
ATOM 692 C CA . LYS A 1 89 ? -15.590 2.438 -1.083 1.00 95.75 89 LYS A CA 1
ATOM 693 C C . LYS A 1 89 ? -16.159 1.084 -1.468 1.00 95.75 89 LYS A C 1
ATOM 695 O O . LYS A 1 89 ? -16.243 0.786 -2.658 1.00 95.75 89 LYS A O 1
ATOM 700 N N . ASP A 1 90 ? -16.524 0.284 -0.474 1.00 93.06 90 ASP A N 1
ATOM 701 C CA . ASP A 1 90 ? -17.129 -1.038 -0.661 1.00 93.06 90 ASP A CA 1
ATOM 702 C C . ASP A 1 90 ? -17.985 -1.389 0.568 1.00 93.06 90 ASP A C 1
ATOM 704 O O . ASP A 1 90 ? -17.522 -1.309 1.706 1.00 93.06 90 ASP A O 1
ATOM 708 N N . ASP A 1 91 ? -19.229 -1.813 0.346 1.00 93.75 91 ASP A N 1
ATOM 709 C CA . ASP A 1 91 ? -20.175 -2.219 1.392 1.00 93.75 91 ASP A CA 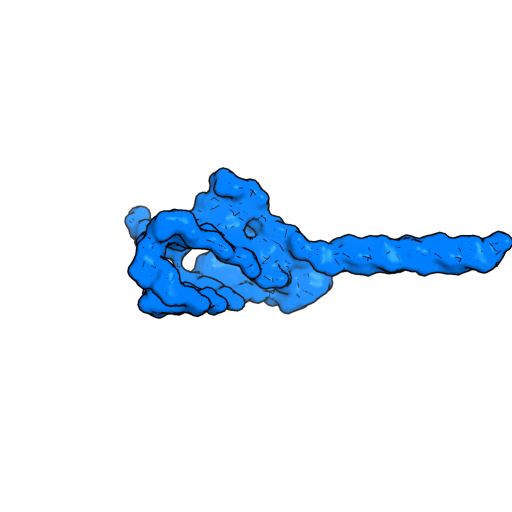1
ATOM 710 C C . ASP A 1 91 ? -19.629 -3.364 2.268 1.00 93.75 91 ASP A C 1
ATOM 712 O O . ASP A 1 91 ? -19.956 -3.481 3.454 1.00 93.75 91 ASP A O 1
ATOM 716 N N . LYS A 1 92 ? -18.753 -4.210 1.710 1.00 92.44 92 LYS A N 1
ATOM 717 C CA . LYS A 1 92 ? -18.101 -5.317 2.428 1.00 92.44 92 LYS A CA 1
ATOM 718 C C . LYS A 1 92 ? -17.144 -4.840 3.518 1.00 92.44 92 LYS A C 1
ATOM 720 O O . LYS A 1 92 ? -16.856 -5.607 4.439 1.00 92.44 92 LYS A O 1
ATOM 725 N N . LEU A 1 93 ? -16.698 -3.582 3.468 1.00 92.38 93 LEU A N 1
ATOM 726 C CA . LEU A 1 93 ? -15.834 -2.987 4.489 1.00 92.38 93 LEU A CA 1
ATOM 727 C C . LEU A 1 93 ? -16.487 -2.966 5.876 1.00 92.38 93 LEU A C 1
ATOM 729 O O . LEU A 1 93 ? -15.776 -3.033 6.872 1.00 92.38 93 LEU A O 1
ATOM 733 N N . ARG A 1 94 ? -17.824 -3.017 5.974 1.00 90.88 94 ARG A N 1
ATOM 734 C CA . ARG A 1 94 ? -18.535 -3.136 7.265 1.00 90.88 94 ARG A CA 1
ATOM 735 C C . ARG A 1 94 ? -18.132 -4.358 8.091 1.00 90.88 94 ARG A C 1
ATOM 737 O O . ARG A 1 94 ? -18.350 -4.378 9.302 1.00 90.88 94 ARG A O 1
ATOM 744 N N . HIS A 1 95 ? -17.627 -5.400 7.438 1.00 91.81 95 HIS A N 1
ATOM 745 C CA . HIS A 1 95 ? -17.226 -6.648 8.083 1.00 91.81 95 HIS A CA 1
ATOM 746 C C . HIS A 1 95 ? -15.715 -6.751 8.298 1.00 91.81 95 HIS A C 1
ATOM 748 O O . HIS A 1 95 ? -15.264 -7.668 8.985 1.00 91.81 95 HIS A O 1
ATOM 754 N N . VAL A 1 96 ? -14.947 -5.810 7.745 1.00 94.12 96 VAL A N 1
ATOM 755 C CA . VAL A 1 96 ? -13.497 -5.770 7.882 1.00 94.12 96 VAL A CA 1
ATOM 756 C C . VAL A 1 96 ? -13.137 -5.289 9.282 1.00 94.12 96 VAL A C 1
ATOM 758 O O . VAL A 1 96 ? -13.594 -4.251 9.754 1.00 94.12 96 VAL A O 1
ATOM 761 N N . LYS A 1 97 ? -12.297 -6.067 9.956 1.00 94.38 97 LYS A N 1
ATOM 762 C CA . LYS A 1 97 ? -11.735 -5.754 11.276 1.00 94.38 97 LYS A CA 1
ATOM 763 C C . LYS A 1 97 ? -10.254 -5.428 11.214 1.00 94.38 97 LYS A C 1
ATOM 765 O O . LYS A 1 97 ? -9.695 -4.982 12.211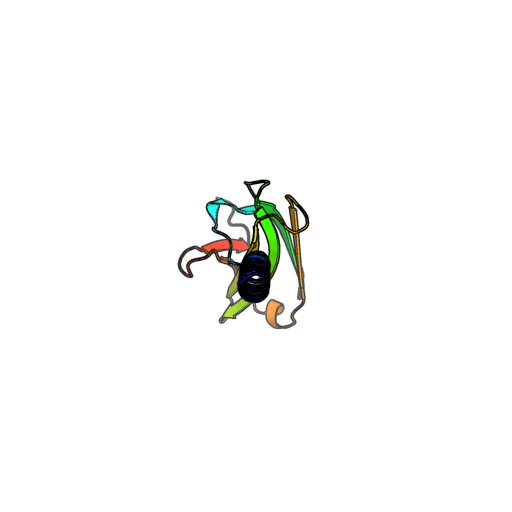 1.00 94.38 97 LYS A O 1
ATOM 770 N N . LYS A 1 98 ? -9.620 -5.699 10.076 1.00 94.88 98 LYS A N 1
ATOM 771 C CA . LYS A 1 98 ? -8.184 -5.561 9.896 1.00 94.88 98 LYS A CA 1
ATOM 772 C C . LYS A 1 98 ? -7.865 -5.192 8.457 1.00 94.88 98 LYS A C 1
ATOM 774 O O . LYS A 1 98 ? -8.356 -5.833 7.534 1.00 94.88 98 LYS A O 1
ATOM 779 N N . VAL A 1 99 ? -7.013 -4.191 8.276 1.00 95.50 99 VAL A N 1
ATOM 780 C CA . VAL A 1 99 ? -6.474 -3.808 6.971 1.00 95.50 99 VAL A CA 1
ATOM 781 C C . VAL A 1 99 ? -4.968 -4.011 6.989 1.00 95.50 99 VAL A C 1
ATOM 783 O O . VAL A 1 99 ? -4.257 -3.492 7.855 1.00 95.50 99 VAL A O 1
ATOM 786 N N . LEU A 1 100 ? -4.497 -4.783 6.020 1.00 95.56 100 LEU A N 1
ATOM 787 C CA . LEU A 1 100 ? -3.102 -5.080 5.773 1.00 95.56 100 LEU A CA 1
ATOM 788 C C . LEU A 1 100 ? -2.676 -4.421 4.468 1.00 95.56 100 LEU A C 1
ATOM 790 O O . LEU A 1 100 ? -3.276 -4.653 3.422 1.00 95.56 100 LEU A O 1
ATOM 794 N N . LEU A 1 101 ? -1.607 -3.640 4.517 1.00 94.62 101 LEU A N 1
ATOM 795 C CA . LEU A 1 101 ? -0.829 -3.352 3.329 1.00 94.62 101 LEU A CA 1
ATOM 796 C C . LEU A 1 101 ? -0.085 -4.629 2.945 1.00 94.62 101 LEU A C 1
ATOM 798 O O . LEU A 1 101 ? 0.505 -5.276 3.810 1.00 94.62 101 LEU A O 1
ATOM 802 N N . GLN A 1 102 ? -0.099 -4.981 1.669 1.00 94.94 102 GLN A N 1
ATOM 803 C CA . GLN A 1 102 ? 0.609 -6.129 1.127 1.00 94.94 102 GLN A CA 1
ATOM 804 C C . GLN A 1 102 ? 1.632 -5.648 0.102 1.00 94.94 102 GLN A C 1
ATOM 806 O O . GLN A 1 102 ? 1.299 -4.917 -0.838 1.00 94.94 102 GLN A O 1
ATOM 811 N N . GLY A 1 103 ? 2.878 -6.058 0.313 1.00 91.19 103 GLY A N 1
ATOM 812 C CA . GLY A 1 103 ? 3.994 -5.789 -0.571 1.00 91.19 103 GLY A CA 1
ATOM 813 C C . GLY A 1 103 ? 3.950 -6.674 -1.813 1.00 91.19 103 GLY A C 1
ATOM 814 O O . GLY A 1 103 ? 2.932 -7.263 -2.182 1.00 91.19 103 GLY A O 1
ATOM 815 N N . LYS A 1 104 ? 5.094 -6.777 -2.483 1.00 89.62 104 LYS A N 1
ATOM 816 C CA . LYS A 1 104 ? 5.231 -7.577 -3.703 1.00 89.62 104 LYS A CA 1
ATOM 817 C C . LYS A 1 104 ? 5.069 -9.079 -3.472 1.00 89.62 104 LYS A C 1
ATOM 819 O O . LYS A 1 104 ? 4.530 -9.765 -4.337 1.00 89.62 104 LYS A O 1
ATOM 824 N N . GLU A 1 105 ? 5.516 -9.567 -2.322 1.00 90.38 105 GLU A N 1
ATOM 825 C CA . GLU A 1 105 ? 5.324 -10.948 -1.885 1.00 90.38 105 GLU A CA 1
ATOM 826 C C . GLU A 1 105 ? 4.104 -11.029 -0.960 1.00 90.38 105 GLU A C 1
ATOM 828 O O . GLU A 1 105 ? 3.895 -10.158 -0.119 1.00 90.38 105 GLU A O 1
ATOM 833 N N . THR A 1 106 ? 3.302 -12.091 -1.060 1.00 87.50 106 THR A N 1
ATOM 834 C CA . THR A 1 106 ? 2.081 -12.247 -0.242 1.00 87.50 106 THR A CA 1
ATOM 835 C C . THR A 1 106 ? 2.355 -12.393 1.253 1.00 87.50 106 THR A C 1
ATOM 837 O O . THR A 1 106 ? 1.488 -12.102 2.070 1.00 87.50 106 THR A O 1
ATOM 840 N N . SER A 1 107 ? 3.562 -12.824 1.624 1.00 90.44 107 SER A N 1
ATOM 841 C CA . SER A 1 107 ? 4.013 -12.899 3.015 1.00 90.44 107 SER A CA 1
ATOM 842 C C . SER A 1 107 ? 4.462 -11.554 3.589 1.00 90.44 107 SER A C 1
ATOM 844 O O . SER A 1 107 ? 4.636 -11.444 4.800 1.00 90.44 107 SER A O 1
ATOM 846 N N . ASP A 1 108 ? 4.708 -10.557 2.737 1.00 92.75 108 ASP A N 1
ATOM 847 C CA . ASP A 1 108 ? 5.167 -9.231 3.140 1.00 92.75 108 ASP A CA 1
ATOM 848 C C . ASP A 1 108 ? 3.953 -8.340 3.418 1.00 92.75 108 ASP A C 1
ATOM 850 O O . ASP A 1 108 ? 3.417 -7.682 2.525 1.00 92.75 108 ASP A O 1
ATOM 854 N N . THR A 1 109 ? 3.460 -8.386 4.657 1.00 93.81 109 THR A N 1
ATOM 855 C CA . THR A 1 109 ? 2.261 -7.649 5.069 1.00 93.81 109 THR A CA 1
ATOM 856 C C . THR A 1 109 ? 2.520 -6.762 6.274 1.00 93.81 109 THR A C 1
ATOM 858 O O . THR A 1 109 ? 3.157 -7.191 7.236 1.00 93.81 109 THR A O 1
ATOM 861 N N . TYR A 1 110 ? 1.931 -5.570 6.268 1.00 93.12 110 TYR A N 1
ATOM 862 C CA . TYR A 1 110 ? 1.988 -4.615 7.368 1.00 93.12 110 TYR A CA 1
ATOM 863 C C . TYR A 1 110 ? 0.580 -4.153 7.747 1.00 93.12 110 TYR A C 1
ATOM 865 O O . TYR A 1 110 ? -0.198 -3.746 6.889 1.00 93.12 110 TYR A O 1
ATOM 873 N N . GLN A 1 111 ? 0.221 -4.225 9.029 1.00 94.12 111 GLN A N 1
ATOM 874 C CA . GLN A 1 111 ? -1.105 -3.805 9.481 1.00 94.12 111 GLN A CA 1
ATOM 875 C C . GLN A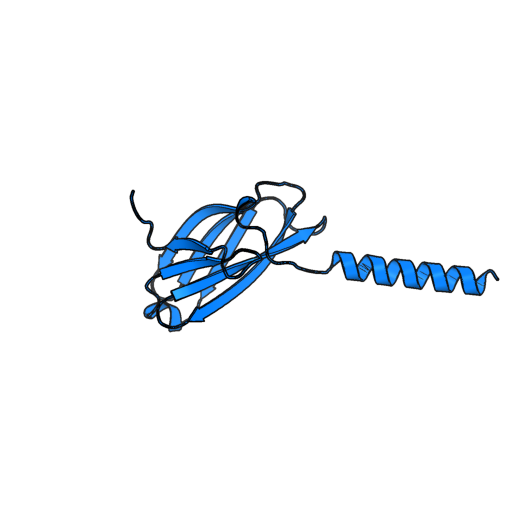 1 111 ? -1.184 -2.282 9.564 1.00 94.12 111 GLN A C 1
ATOM 877 O O . GLN A 1 111 ? -0.465 -1.669 10.343 1.00 94.12 111 GLN A O 1
ATOM 882 N N . ILE A 1 112 ? -2.102 -1.695 8.795 1.00 93.19 112 ILE A N 1
ATOM 883 C CA . ILE A 1 112 ? -2.348 -0.244 8.775 1.00 93.19 112 ILE A CA 1
ATOM 884 C C . ILE A 1 112 ? -3.625 0.144 9.526 1.00 93.19 112 ILE A C 1
ATOM 886 O O . ILE A 1 112 ? -3.823 1.315 9.845 1.00 93.19 112 ILE A O 1
ATOM 890 N N . TRP A 1 113 ? -4.491 -0.830 9.832 1.00 93.75 113 TRP A N 1
ATOM 891 C CA . TRP A 1 113 ? -5.682 -0.614 10.649 1.00 93.75 113 TRP A CA 1
ATOM 892 C C . TRP A 1 113 ? -6.192 -1.912 11.318 1.00 93.75 113 TRP A C 1
ATOM 894 O O . TRP A 1 113 ? -6.128 -2.972 10.689 1.00 93.75 113 TRP A O 1
ATOM 904 N N . PRO A 1 114 ? -6.736 -1.855 12.552 1.00 90.56 114 PRO A N 1
ATOM 905 C CA . PRO A 1 114 ? -6.621 -0.733 13.483 1.00 90.56 114 PRO A CA 1
ATOM 906 C C . PRO A 1 114 ? -5.153 -0.525 13.866 1.00 90.56 114 PRO A C 1
ATOM 908 O O . PRO A 1 114 ? -4.361 -1.472 13.826 1.00 90.56 114 PRO A O 1
ATOM 911 N N . TYR A 1 115 ? -4.787 0.710 14.209 1.00 76.50 115 TYR A N 1
ATOM 912 C CA . TYR A 1 115 ? -3.455 0.982 14.741 1.00 76.50 115 TYR A CA 1
ATOM 913 C C . TYR A 1 115 ? -3.296 0.201 16.046 1.00 76.50 115 TYR A C 1
ATOM 915 O O . TYR A 1 115 ? -4.112 0.334 16.959 1.00 76.50 115 TYR A O 1
ATOM 923 N N . LEU A 1 116 ? -2.280 -0.653 16.109 1.00 69.00 116 LEU A N 1
ATOM 924 C CA . LEU A 1 116 ? -1.872 -1.260 17.365 1.00 69.00 116 LEU A CA 1
ATOM 925 C C . LEU A 1 116 ? -1.007 -0.206 18.058 1.00 69.00 116 LEU A C 1
ATOM 927 O O . LEU A 1 116 ? 0.078 0.103 17.573 1.00 69.00 116 LEU A O 1
ATOM 931 N N . GLU A 1 117 ? -1.524 0.417 19.117 1.00 52.84 117 GLU A N 1
ATOM 932 C CA . GLU A 1 117 ? -0.662 1.147 20.048 1.00 52.84 117 GLU A CA 1
ATOM 933 C C . GLU A 1 117 ? 0.263 0.105 20.695 1.00 52.84 117 GLU A C 1
ATOM 935 O O . GLU A 1 117 ? -0.217 -0.782 21.406 1.00 52.84 117 GLU A O 1
ATOM 940 N N . GLU A 1 118 ? 1.557 0.149 20.366 1.00 48.88 118 GLU A N 1
ATOM 941 C CA . GLU A 1 118 ? 2.604 -0.565 21.114 1.00 48.88 118 GLU A CA 1
ATOM 942 C C . GLU A 1 118 ? 2.946 0.167 22.416 1.00 48.88 118 GLU A C 1
ATOM 944 O O . GLU A 1 118 ? 3.057 1.417 22.390 1.00 48.88 118 GLU A O 1
#

Secondar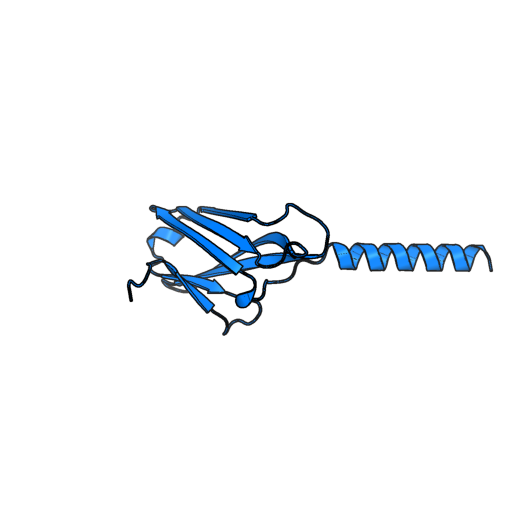y structure (DSSP, 8-state):
-HHHHHHHHHHHHHHHHHHHT--EEPPGGGEEEEEEEEETTEEEEEEEES-TTEEEEEEEEEEETTEEEEEEEEEESSS-BSEEEEEEE-GGGGG--EEEEE-SSTT-EEEEES----

pLDDT: mean 86.8, std 10.16, range [48.88, 96.25]

Foldseek 3Di:
DVVVVVVVVVVVVVVVVVLQPDKAWAAPVQKDWPDWDQDQQKIKTKTWGPDQQKAWDDWDWDDDQQEIEITTIIGGPDHDTTMDMDMGGDNCPNSHQWYWYAGRDNVRIDTRPPDDDD

Radius of gyration: 18.5 Å; chains: 1; bounding box: 39×25×67 Å

Organism: Peribacillus psychrosaccharolyticus (NCBI:txid1407)